Protein AF-A0A920IPU1-F1 (afdb_monomer_lite)

Structure (mmCIF, N/CA/C/O backbone):
data_AF-A0A920IPU1-F1
#
_entry.id   AF-A0A920IPU1-F1
#
loop_
_atom_site.group_PDB
_atom_site.id
_atom_site.type_symbol
_atom_site.label_atom_id
_atom_site.label_alt_id
_atom_site.label_comp_id
_atom_site.label_asym_id
_atom_site.label_entity_id
_atom_site.label_seq_id
_atom_site.pdbx_PDB_ins_code
_atom_site.Cartn_x
_atom_site.Cartn_y
_atom_site.Cartn_z
_atom_site.occupancy
_atom_site.B_iso_or_equiv
_atom_site.auth_seq_id
_atom_site.auth_comp_id
_atom_site.auth_asym_id
_atom_site.auth_atom_id
_atom_site.pdbx_PDB_model_num
ATOM 1 N N . MET A 1 1 ? 48.962 -5.730 -18.424 1.00 58.12 1 MET A N 1
ATOM 2 C CA . MET A 1 1 ? 47.718 -4.936 -18.360 1.00 58.12 1 MET A CA 1
ATOM 3 C C . MET A 1 1 ? 46.679 -5.772 -17.641 1.00 58.12 1 MET A C 1
ATOM 5 O O . MET A 1 1 ? 46.423 -6.883 -18.082 1.00 58.12 1 MET A O 1
ATOM 9 N N . THR A 1 2 ? 46.162 -5.305 -16.509 1.00 68.12 2 THR A N 1
ATOM 10 C CA . THR A 1 2 ? 45.025 -5.943 -15.835 1.00 68.12 2 THR A CA 1
ATOM 11 C C . THR A 1 2 ? 43.755 -5.577 -16.600 1.00 68.12 2 THR A C 1
ATOM 13 O O . THR A 1 2 ? 43.537 -4.409 -16.914 1.00 68.12 2 THR A O 1
ATOM 16 N N . ALA A 1 3 ? 42.945 -6.568 -16.973 1.00 76.31 3 ALA A N 1
ATOM 17 C CA . ALA A 1 3 ? 41.673 -6.309 -17.636 1.00 76.31 3 ALA A CA 1
ATOM 18 C C . ALA A 1 3 ? 40.724 -5.606 -16.651 1.00 76.31 3 ALA A C 1
ATOM 20 O O . ALA A 1 3 ? 40.446 -6.140 -15.579 1.00 76.31 3 ALA A O 1
ATOM 21 N N . SER A 1 4 ? 40.245 -4.410 -17.005 1.00 84.81 4 SER A N 1
ATOM 22 C CA . SER A 1 4 ? 39.184 -3.728 -16.259 1.00 84.81 4 SER A CA 1
ATOM 23 C C . SER A 1 4 ? 37.835 -4.222 -16.765 1.00 84.81 4 SER A C 1
ATOM 25 O O . SER A 1 4 ? 37.535 -4.078 -17.949 1.00 84.81 4 SER A O 1
ATOM 27 N N . ALA A 1 5 ? 37.016 -4.792 -15.882 1.00 87.94 5 ALA A N 1
ATOM 28 C CA . ALA A 1 5 ? 35.623 -5.086 -16.199 1.00 87.94 5 ALA A CA 1
ATOM 29 C C . ALA A 1 5 ? 34.825 -3.778 -16.338 1.00 87.94 5 ALA A C 1
ATOM 31 O O . ALA A 1 5 ? 35.083 -2.809 -1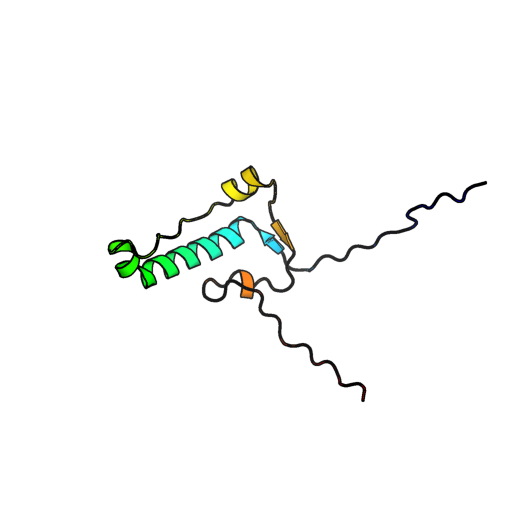5.621 1.00 87.94 5 ALA A O 1
ATOM 32 N N . VAL A 1 6 ? 33.860 -3.760 -17.259 1.00 92.94 6 VAL A N 1
ATOM 33 C CA . VAL A 1 6 ? 32.933 -2.643 -17.486 1.00 92.94 6 VAL A CA 1
ATOM 34 C C . VAL A 1 6 ? 31.519 -3.184 -17.696 1.00 92.94 6 VAL A C 1
ATOM 36 O O . VAL A 1 6 ? 31.345 -4.282 -18.223 1.00 92.94 6 VAL A O 1
ATOM 39 N N . ILE A 1 7 ? 30.504 -2.419 -17.291 1.00 94.19 7 ILE A N 1
ATOM 40 C CA . ILE A 1 7 ? 29.101 -2.728 -17.593 1.00 94.19 7 ILE A CA 1
ATOM 41 C C . ILE A 1 7 ? 28.847 -2.310 -19.044 1.00 94.19 7 ILE A C 1
ATOM 43 O O . ILE A 1 7 ? 28.885 -1.124 -19.359 1.00 94.19 7 ILE A O 1
ATOM 47 N N . THR A 1 8 ? 28.617 -3.277 -19.933 1.00 95.88 8 THR A N 1
ATOM 48 C CA . THR A 1 8 ? 28.424 -3.031 -21.375 1.00 95.88 8 THR A CA 1
ATOM 49 C C . THR A 1 8 ? 26.958 -2.913 -21.790 1.00 95.88 8 THR A C 1
ATOM 51 O O . THR A 1 8 ? 26.679 -2.566 -22.935 1.00 95.88 8 THR A O 1
ATOM 54 N N . GLY A 1 9 ? 26.014 -3.167 -20.880 1.00 96.25 9 GLY A N 1
ATOM 55 C CA . GLY A 1 9 ? 24.589 -3.017 -21.147 1.00 96.25 9 GLY A CA 1
ATOM 56 C C . GLY A 1 9 ? 23.718 -3.251 -19.917 1.00 96.25 9 GLY A C 1
ATOM 57 O O . GLY A 1 9 ? 24.136 -3.885 -18.947 1.00 96.25 9 GLY A O 1
ATOM 58 N N . SER A 1 10 ? 22.494 -2.736 -19.981 1.00 96.88 10 SER A N 1
ATOM 59 C CA . SER A 1 10 ? 21.425 -2.971 -19.013 1.00 96.88 10 SER A CA 1
ATOM 60 C C . SER A 1 10 ? 20.089 -3.130 -19.742 1.00 96.88 10 SER A C 1
ATOM 62 O O . SER A 1 10 ? 19.927 -2.689 -20.880 1.00 96.88 10 SER A O 1
ATOM 64 N N . GLY A 1 11 ? 19.135 -3.787 -19.087 1.00 97.31 11 GLY A N 1
ATOM 65 C CA . GLY A 1 11 ? 17.760 -3.926 -19.553 1.00 97.31 11 GLY A CA 1
ATOM 66 C C . GLY A 1 11 ? 16.796 -3.713 -18.392 1.00 97.31 11 GLY A C 1
ATOM 67 O O . GLY A 1 11 ? 17.126 -4.030 -17.249 1.00 97.31 11 GLY A O 1
ATOM 68 N N . LEU A 1 12 ? 15.621 -3.162 -18.689 1.00 98.06 12 LEU A N 1
ATOM 69 C CA . LEU A 1 12 ? 14.567 -2.899 -17.715 1.00 98.06 12 LEU A CA 1
ATOM 70 C C . LEU A 1 12 ? 13.224 -3.323 -18.304 1.00 98.06 12 LEU A C 1
ATOM 72 O O . LEU A 1 12 ? 12.881 -2.945 -19.422 1.00 98.06 12 LEU A O 1
ATOM 76 N N . PHE A 1 13 ? 12.461 -4.076 -17.522 1.00 97.75 13 PHE A N 1
ATOM 77 C CA . PHE A 1 13 ? 11.050 -4.326 -17.771 1.00 97.75 13 PHE A CA 1
ATOM 78 C C . PHE A 1 13 ? 10.229 -3.659 -16.668 1.00 97.75 13 PHE A C 1
ATOM 80 O O . PHE A 1 13 ? 10.623 -3.663 -15.501 1.00 97.75 13 PHE A O 1
ATOM 87 N N . THR A 1 14 ? 9.083 -3.094 -17.037 1.00 97.75 14 THR A N 1
ATOM 88 C CA . THR A 1 14 ? 8.155 -2.443 -16.113 1.00 97.75 14 THR A CA 1
ATOM 89 C C . THR A 1 14 ? 6.756 -3.007 -16.358 1.00 97.75 14 THR A C 1
ATOM 91 O O . THR A 1 14 ? 6.290 -2.943 -17.497 1.00 97.75 14 THR A O 1
ATOM 94 N N . PRO A 1 15 ? 6.091 -3.580 -15.336 1.00 97.94 15 PRO A N 1
ATOM 95 C CA . PRO A 1 15 ? 4.706 -4.024 -15.454 1.00 97.94 15 PRO A CA 1
ATOM 96 C C . PRO A 1 15 ? 3.777 -2.900 -15.925 1.00 97.94 15 PRO A C 1
ATOM 98 O O . PRO A 1 15 ? 4.021 -1.729 -15.643 1.00 97.94 15 PRO A O 1
ATOM 101 N N . ALA A 1 16 ? 2.700 -3.258 -16.625 1.00 97.88 16 ALA A N 1
ATOM 102 C CA . ALA A 1 16 ? 1.756 -2.277 -17.161 1.00 97.88 16 ALA A CA 1
ATOM 103 C C . ALA A 1 16 ? 0.928 -1.586 -16.065 1.00 97.88 16 ALA A C 1
ATOM 105 O O . ALA A 1 16 ? 0.539 -0.429 -16.216 1.00 97.88 16 ALA A O 1
ATOM 106 N N . GLU A 1 17 ? 0.652 -2.287 -14.964 1.00 98.50 17 GLU A N 1
ATOM 107 C CA . GLU A 1 17 ? -0.164 -1.757 -13.880 1.00 98.50 17 GLU A CA 1
ATOM 108 C C . GLU A 1 17 ? 0.685 -1.037 -12.834 1.00 98.50 17 GLU A C 1
ATOM 110 O O . GLU A 1 17 ? 1.797 -1.445 -12.494 1.00 98.50 17 GLU A O 1
ATOM 115 N N . SER A 1 18 ? 0.120 0.029 -12.274 1.00 98.38 18 SER A N 1
ATOM 116 C CA . SER A 1 18 ? 0.689 0.743 -11.137 1.00 98.38 18 SER A CA 1
ATOM 117 C C . SER A 1 18 ? -0.391 1.098 -10.127 1.00 98.38 18 SER A C 1
ATOM 119 O O . SER A 1 18 ? -1.562 1.247 -10.478 1.00 98.38 18 SER A O 1
ATOM 121 N N . ILE A 1 19 ? 0.018 1.218 -8.869 1.00 98.75 19 ILE A N 1
ATOM 122 C CA . ILE A 1 19 ? -0.824 1.619 -7.747 1.00 98.75 19 ILE A CA 1
ATOM 123 C C . ILE A 1 19 ? -0.286 2.936 -7.192 1.00 98.75 19 ILE A C 1
ATOM 125 O O . ILE A 1 19 ? 0.877 3.004 -6.764 1.00 98.75 19 ILE A O 1
ATOM 129 N N . SER A 1 20 ? -1.117 3.977 -7.176 1.00 98.75 20 SER A N 1
ATOM 130 C CA . SER A 1 20 ? -0.786 5.231 -6.494 1.00 98.75 20 SER A CA 1
ATOM 131 C C . SER A 1 20 ? -0.855 5.066 -4.970 1.00 98.75 20 SER A C 1
ATOM 133 O O . SER A 1 20 ? -1.400 4.086 -4.457 1.00 98.75 20 SER A O 1
ATOM 135 N N . ASN A 1 21 ? -0.267 5.992 -4.211 1.00 98.62 21 ASN A N 1
ATOM 136 C CA . ASN A 1 21 ? -0.421 5.975 -2.755 1.00 98.62 21 ASN A CA 1
ATOM 137 C C . ASN A 1 21 ? -1.883 6.142 -2.330 1.00 98.62 21 ASN A C 1
ATOM 139 O O . ASN A 1 21 ? -2.298 5.515 -1.364 1.00 98.62 21 ASN A O 1
ATOM 143 N N . GLU A 1 22 ? -2.657 6.948 -3.050 1.00 98.75 22 GLU A N 1
ATOM 144 C CA . GLU A 1 22 ? -4.074 7.194 -2.777 1.00 98.75 22 GLU A CA 1
ATOM 145 C C . GLU A 1 22 ? -4.894 5.913 -2.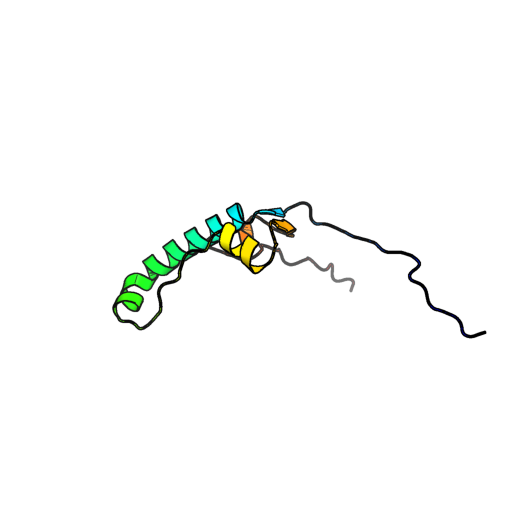941 1.00 98.75 22 GLU A C 1
ATOM 147 O O . GLU A 1 22 ? -5.662 5.571 -2.047 1.00 98.75 22 GLU A O 1
ATOM 152 N N . GLU A 1 23 ? -4.687 5.169 -4.032 1.00 98.69 23 GLU A N 1
ATOM 153 C CA . GLU A 1 23 ? -5.363 3.885 -4.263 1.00 98.69 23 GLU A CA 1
ATOM 154 C C . GLU A 1 23 ? -5.003 2.858 -3.185 1.00 98.69 23 GLU A C 1
ATOM 156 O O . GLU A 1 23 ? -5.880 2.204 -2.621 1.00 98.69 23 GLU A O 1
ATOM 161 N N . LEU A 1 24 ? -3.710 2.751 -2.859 1.00 98.69 24 LEU A N 1
ATOM 162 C CA . LEU A 1 24 ? -3.229 1.815 -1.845 1.00 98.69 24 LEU A CA 1
ATOM 163 C C . LEU A 1 24 ? -3.801 2.132 -0.461 1.00 98.69 24 LEU A C 1
ATOM 165 O O . LEU A 1 24 ? -4.223 1.233 0.262 1.00 98.69 24 LEU A O 1
ATOM 169 N N . VAL A 1 25 ? -3.806 3.411 -0.088 1.00 98.69 25 VAL A N 1
ATOM 170 C CA . VAL A 1 25 ? -4.314 3.871 1.205 1.00 98.69 25 VAL A CA 1
ATOM 171 C C . VAL A 1 25 ? -5.824 3.719 1.283 1.00 98.69 25 VAL A C 1
ATOM 173 O O . VAL A 1 25 ? -6.318 3.318 2.330 1.00 98.69 25 VAL A O 1
ATOM 176 N N . ALA A 1 26 ? -6.557 3.991 0.201 1.00 98.81 26 ALA A N 1
ATOM 177 C CA . ALA A 1 26 ? -7.998 3.770 0.163 1.00 98.81 26 ALA A CA 1
ATOM 178 C C . ALA A 1 26 ? -8.338 2.295 0.431 1.00 98.81 26 ALA A C 1
ATOM 180 O O . ALA A 1 26 ? -9.154 2.011 1.305 1.00 98.81 26 ALA A O 1
ATOM 181 N N . SER A 1 27 ? -7.652 1.365 -0.245 1.00 98.75 27 SER A N 1
ATOM 182 C CA . SER A 1 27 ? -7.806 -0.077 -0.004 1.00 98.75 27 SER A CA 1
ATOM 183 C C . SER A 1 27 ? -7.431 -0.467 1.426 1.00 98.75 27 SER A C 1
ATOM 185 O O . SER A 1 27 ? -8.171 -1.188 2.091 1.00 98.75 27 SER A O 1
ATOM 187 N N . PHE A 1 28 ? -6.292 0.021 1.925 1.00 98.81 28 PHE A N 1
ATOM 188 C CA . PHE A 1 28 ? -5.829 -0.290 3.275 1.00 98.81 28 PHE A CA 1
ATOM 189 C C . PHE A 1 28 ? -6.787 0.229 4.352 1.00 98.81 28 PHE A C 1
ATOM 191 O O . PHE A 1 28 ? -7.091 -0.499 5.289 1.00 98.81 28 PHE A O 1
ATOM 198 N N . ASN A 1 29 ? -7.294 1.455 4.218 1.00 98.81 29 ASN A N 1
ATOM 199 C CA . ASN A 1 29 ? -8.214 2.034 5.195 1.00 98.81 29 ASN A CA 1
ATOM 200 C C . ASN A 1 29 ? -9.569 1.314 5.184 1.00 98.81 29 ASN A C 1
ATOM 202 O O . ASN A 1 29 ? -10.108 1.056 6.254 1.00 98.81 29 ASN A O 1
ATOM 206 N N . ALA A 1 30 ? -10.061 0.901 4.010 1.00 98.81 30 ALA A N 1
ATOM 207 C CA . ALA A 1 30 ? -11.244 0.047 3.921 1.00 98.81 30 ALA A CA 1
ATOM 208 C C . ALA A 1 30 ? -11.032 -1.300 4.638 1.00 98.81 30 ALA A C 1
ATOM 210 O O . ALA A 1 30 ? -11.896 -1.737 5.392 1.00 98.81 30 ALA A O 1
ATOM 211 N N . TRP A 1 31 ? -9.861 -1.928 4.477 1.00 98.81 31 TRP A N 1
ATOM 212 C CA . TRP A 1 31 ? -9.517 -3.144 5.223 1.00 98.81 31 TRP A CA 1
ATOM 213 C C . TRP A 1 31 ? -9.434 -2.897 6.737 1.00 98.81 31 TRP A C 1
ATOM 215 O O . TRP A 1 31 ? -9.914 -3.715 7.518 1.00 98.81 31 TRP A O 1
ATOM 225 N N . VAL A 1 32 ? -8.863 -1.766 7.169 1.00 98.81 32 VAL A N 1
ATOM 226 C CA . VAL A 1 32 ? -8.819 -1.384 8.591 1.00 98.81 32 VAL A CA 1
ATOM 227 C C . VAL A 1 32 ? -10.227 -1.251 9.169 1.00 98.81 32 VAL A C 1
ATOM 229 O O . VAL A 1 32 ? -10.468 -1.730 10.277 1.00 98.81 32 VAL A O 1
ATOM 232 N N . ASP A 1 33 ? -11.149 -0.632 8.431 1.00 98.75 33 ASP A N 1
ATOM 233 C CA . ASP A 1 33 ? -12.538 -0.471 8.865 1.00 98.75 33 ASP A CA 1
ATOM 234 C C . ASP A 1 33 ? -13.229 -1.830 9.038 1.00 98.75 33 ASP A C 1
ATOM 236 O O . ASP A 1 33 ? -13.839 -2.070 10.082 1.00 98.75 33 ASP A O 1
ATOM 240 N N . LEU A 1 34 ? -13.064 -2.741 8.070 1.00 98.69 34 LEU A N 1
ATOM 241 C CA . LEU A 1 34 ? -13.578 -4.114 8.149 1.00 98.69 34 LEU A CA 1
ATOM 242 C C . LEU A 1 34 ? -12.984 -4.866 9.348 1.00 98.69 34 LEU A C 1
ATOM 244 O O . LEU A 1 34 ? -13.720 -5.377 10.190 1.00 98.69 34 LEU A O 1
ATOM 248 N N . TYR A 1 35 ? -11.655 -4.857 9.487 1.00 98.62 35 TYR A N 1
ATOM 249 C CA . TYR A 1 35 ? -10.964 -5.528 10.587 1.00 98.62 35 TYR A CA 1
ATOM 250 C C . TYR A 1 35 ? -11.443 -5.022 11.951 1.00 98.62 35 TYR A C 1
ATOM 252 O O . TYR A 1 35 ? -11.717 -5.815 12.851 1.00 98.62 35 TYR A O 1
ATOM 260 N N . ASN A 1 36 ? -11.536 -3.704 12.129 1.00 98.62 36 ASN A N 1
ATOM 261 C CA . ASN A 1 36 ? -11.931 -3.120 13.406 1.00 98.62 36 ASN A CA 1
ATOM 262 C C . ASN A 1 36 ? -13.404 -3.395 13.735 1.00 98.62 36 ASN A C 1
ATOM 264 O O . ASN A 1 36 ? -13.729 -3.574 14.908 1.00 98.62 36 ASN A O 1
ATOM 268 N N . ALA A 1 37 ? -14.28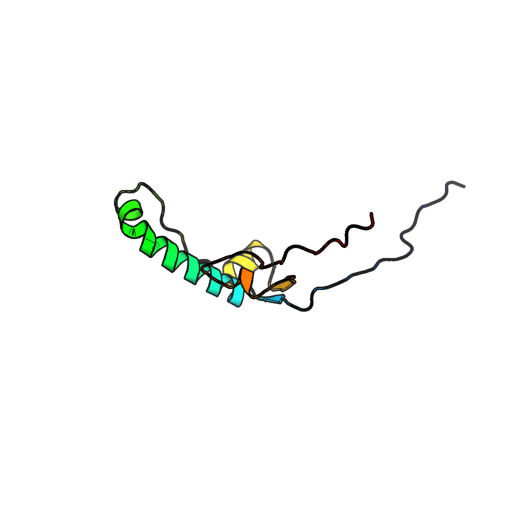4 -3.445 12.730 1.00 98.56 37 ALA A N 1
ATOM 269 C CA . ALA A 1 37 ? -15.678 -3.833 12.922 1.00 98.56 37 ALA A CA 1
ATOM 270 C C . ALA A 1 37 ? -15.786 -5.296 13.387 1.00 98.56 37 ALA A C 1
ATOM 272 O O . ALA A 1 37 ? -16.401 -5.568 14.424 1.00 98.56 37 ALA A O 1
ATOM 273 N N . ASP A 1 38 ? -15.109 -6.207 12.685 1.00 98.38 38 ASP A N 1
ATOM 274 C CA . ASP A 1 38 ? -15.123 -7.646 12.971 1.00 98.38 38 ASP A CA 1
ATOM 275 C C . ASP A 1 38 ? -14.493 -7.988 14.331 1.00 98.38 38 ASP A C 1
ATOM 277 O O . ASP A 1 38 ? -14.901 -8.943 14.988 1.00 98.38 38 ASP A O 1
ATOM 281 N N . ASN A 1 39 ? -13.518 -7.193 14.786 1.00 98.44 39 ASN A N 1
ATOM 282 C CA . ASN A 1 39 ? -12.808 -7.400 16.054 1.00 98.44 39 ASN A CA 1
ATOM 283 C C . ASN A 1 39 ? -13.291 -6.477 17.187 1.00 98.44 39 ASN A C 1
ATOM 285 O O . ASN A 1 39 ? -12.631 -6.383 18.222 1.00 98.44 39 ASN A O 1
ATOM 289 N N . SER A 1 40 ? -14.420 -5.786 17.014 1.00 98.25 40 SER A N 1
ATOM 290 C CA . SER A 1 40 ? -14.879 -4.732 17.933 1.00 98.25 40 SER A CA 1
ATOM 291 C C . SER A 1 40 ? -14.977 -5.172 19.402 1.00 98.25 40 SER A C 1
ATOM 293 O O . SER A 1 40 ? -14.558 -4.429 20.291 1.00 98.25 40 SER A O 1
ATOM 295 N N . GLU A 1 41 ? -15.451 -6.392 19.671 1.00 98.38 41 GLU A N 1
ATOM 296 C CA . GLU A 1 41 ? -15.537 -6.946 21.031 1.00 98.38 41 GLU A CA 1
ATOM 297 C C . GLU A 1 41 ? -14.155 -7.214 21.645 1.00 98.38 41 GLU A C 1
ATOM 299 O O . GLU A 1 41 ? -13.890 -6.804 22.775 1.00 98.38 41 GLU A O 1
ATOM 304 N N . ALA A 1 42 ? -13.250 -7.844 20.892 1.00 98.31 42 ALA A N 1
ATOM 305 C CA . ALA A 1 42 ? -11.889 -8.133 21.343 1.00 98.31 42 ALA A CA 1
ATOM 306 C C . ALA A 1 42 ? -11.074 -6.845 21.563 1.00 98.31 42 ALA A C 1
ATOM 308 O O . ALA A 1 42 ? -10.272 -6.762 22.493 1.00 98.31 42 ALA A O 1
ATOM 309 N N . ILE A 1 43 ? -11.321 -5.811 20.750 1.00 98.50 43 ILE A N 1
ATOM 310 C CA . ILE A 1 43 ? -10.748 -4.472 20.938 1.00 98.50 43 ILE A CA 1
ATOM 311 C C . ILE A 1 43 ? -11.266 -3.846 22.238 1.00 98.50 43 ILE A C 1
ATOM 313 O O . ILE A 1 43 ? -10.479 -3.312 23.017 1.00 98.50 43 ILE A O 1
ATOM 317 N N . ALA A 1 44 ? -12.573 -3.931 22.506 1.00 98.00 44 ALA A N 1
ATOM 318 C CA . ALA A 1 44 ? -13.167 -3.398 23.733 1.00 98.00 44 ALA A CA 1
ATOM 319 C C . ALA A 1 44 ? -12.683 -4.133 24.996 1.00 98.00 44 ALA A C 1
ATOM 321 O O . ALA A 1 44 ? -12.549 -3.512 26.052 1.00 98.00 44 ALA A O 1
ATOM 322 N N . ALA A 1 45 ? -12.393 -5.433 24.884 1.00 98.06 45 ALA A N 1
ATOM 323 C CA . ALA A 1 45 ? -11.795 -6.238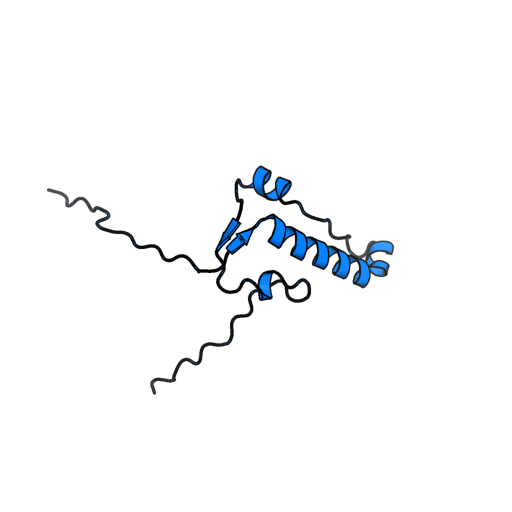 25.948 1.00 98.06 45 ALA A CA 1
ATOM 324 C C . ALA A 1 45 ? -10.291 -5.961 26.154 1.00 98.06 45 ALA A C 1
ATOM 326 O O . ALA A 1 45 ? -9.754 -6.275 27.215 1.00 98.06 45 ALA A O 1
ATOM 327 N N . GLY A 1 46 ? -9.621 -5.343 25.174 1.00 97.88 46 GLY A N 1
ATOM 328 C CA . GLY A 1 46 ? -8.179 -5.086 25.195 1.00 97.88 46 GLY A CA 1
ATOM 329 C C . GLY A 1 46 ? -7.319 -6.280 24.769 1.00 97.88 46 GLY A C 1
ATOM 330 O O . GLY A 1 46 ? -6.103 -6.239 24.948 1.00 97.88 46 GLY A O 1
ATOM 331 N N . ASP A 1 47 ? -7.926 -7.322 24.197 1.00 98.12 47 ASP A N 1
ATOM 332 C CA . ASP A 1 47 ? -7.224 -8.524 23.731 1.00 98.12 47 ASP A CA 1
ATOM 333 C C . ASP A 1 47 ? -6.456 -8.270 22.428 1.00 98.12 47 ASP A C 1
ATOM 335 O O . ASP A 1 47 ? -5.409 -8.873 22.179 1.00 98.12 47 ASP A O 1
ATOM 339 N N . VAL A 1 48 ? -6.969 -7.364 21.588 1.00 97.94 48 VAL A N 1
ATOM 340 C CA . VAL A 1 48 ? -6.324 -6.943 20.339 1.00 97.94 48 VAL A CA 1
ATOM 341 C C . VAL A 1 48 ? -6.365 -5.427 20.186 1.00 97.94 48 VAL A C 1
ATOM 343 O O . VAL A 1 48 ? -7.330 -4.766 20.560 1.00 97.94 48 VAL A O 1
ATOM 346 N N . GLU A 1 49 ? -5.318 -4.860 19.594 1.00 98.19 49 GLU A N 1
ATOM 347 C CA . GLU A 1 49 ? -5.276 -3.430 19.292 1.00 98.19 49 GLU A CA 1
ATOM 348 C C . GLU A 1 49 ? -6.059 -3.102 18.015 1.00 98.19 49 GLU A C 1
ATOM 350 O O . GLU A 1 49 ? -5.955 -3.802 16.999 1.00 98.19 49 GLU A O 1
ATOM 355 N N . ALA A 1 50 ? -6.789 -1.984 18.050 1.00 98.38 50 ALA A N 1
ATOM 356 C CA . ALA A 1 50 ? -7.426 -1.419 16.868 1.00 98.38 50 ALA A CA 1
ATOM 357 C C . ALA A 1 50 ? -6.374 -1.016 15.827 1.00 98.38 50 ALA A C 1
ATOM 359 O O . ALA A 1 50 ? -5.353 -0.399 16.144 1.00 98.38 50 ALA A O 1
ATOM 360 N N . LYS A 1 51 ? -6.638 -1.330 14.560 1.00 98.38 51 LYS A N 1
ATOM 361 C CA . LYS A 1 51 ? -5.795 -0.887 13.450 1.00 98.38 51 LYS A CA 1
ATOM 362 C C . LYS A 1 51 ? -6.050 0.586 13.157 1.00 98.38 51 LYS A C 1
ATOM 364 O O . LYS A 1 51 ? -7.171 1.075 13.284 1.00 98.38 51 LYS A O 1
ATOM 369 N N . THR A 1 52 ? -5.000 1.289 12.751 1.00 98.44 52 THR A N 1
ATOM 370 C CA . THR A 1 52 ? -5.048 2.711 12.412 1.00 98.44 52 THR A CA 1
ATOM 371 C C . THR A 1 52 ? -5.009 2.909 10.905 1.00 98.44 52 THR A C 1
ATOM 373 O O . THR A 1 52 ? -4.372 2.150 10.175 1.00 98.44 52 THR A O 1
ATOM 376 N N . HIS A 1 53 ? -5.689 3.952 10.436 1.00 98.62 53 HIS A N 1
ATOM 377 C CA . HIS A 1 53 ? -5.630 4.361 9.037 1.00 98.62 53 HIS A CA 1
ATOM 378 C C . HIS A 1 53 ? -4.243 4.875 8.649 1.00 98.62 53 HIS A C 1
ATOM 380 O O . HIS A 1 53 ? -3.500 5.428 9.461 1.00 98.62 53 HIS A O 1
ATOM 386 N N . SER A 1 54 ? -3.937 4.738 7.364 1.00 98.19 54 SER A N 1
ATOM 387 C CA . SER A 1 54 ? -2.773 5.332 6.715 1.00 98.19 54 SER A CA 1
ATOM 388 C C . SER A 1 54 ? -3.166 6.576 5.907 1.00 98.19 54 SER A C 1
ATOM 390 O O . SER A 1 54 ? -4.343 6.917 5.766 1.00 98.19 54 SER A O 1
ATOM 392 N N . SER A 1 55 ? -2.167 7.275 5.366 1.00 98.44 55 SER A N 1
ATOM 393 C CA . SER A 1 55 ? -2.349 8.417 4.465 1.00 98.44 55 SER A CA 1
ATOM 394 C C . SER A 1 55 ? -1.281 8.437 3.372 1.00 98.44 55 SER A C 1
ATOM 396 O O . SER A 1 55 ? -0.144 8.012 3.591 1.00 98.44 55 SER A O 1
ATOM 398 N N . ALA A 1 56 ? -1.627 8.955 2.190 1.00 98.19 56 ALA A N 1
ATOM 399 C CA . ALA A 1 56 ? -0.669 9.091 1.091 1.00 98.19 56 ALA A CA 1
ATOM 400 C C . ALA A 1 56 ? 0.493 10.026 1.475 1.00 98.19 56 ALA A C 1
ATOM 402 O O . ALA A 1 56 ? 1.655 9.719 1.212 1.00 98.19 56 ALA A O 1
ATOM 403 N N . ASP A 1 57 ? 0.170 11.101 2.198 1.00 97.88 57 ASP A N 1
ATOM 404 C CA . ASP A 1 57 ? 1.109 12.042 2.808 1.00 97.88 57 ASP A CA 1
ATOM 405 C C . ASP A 1 57 ? 2.138 11.360 3.712 1.00 97.88 57 ASP A C 1
ATOM 407 O O . ASP A 1 57 ? 3.327 11.674 3.648 1.00 97.88 57 ASP A O 1
ATOM 411 N N . PHE A 1 58 ? 1.689 10.433 4.565 1.00 97.88 58 PHE A N 1
ATOM 412 C CA . PHE A 1 58 ? 2.576 9.674 5.442 1.00 97.88 58 PHE A CA 1
ATOM 413 C C . PHE A 1 58 ? 3.561 8.830 4.630 1.00 97.88 58 PHE A C 1
ATOM 415 O O . PHE A 1 58 ? 4.761 8.878 4.895 1.00 97.88 58 PHE A O 1
ATOM 422 N N . ILE A 1 59 ? 3.077 8.115 3.609 1.00 97.88 59 ILE A N 1
ATOM 423 C CA . ILE A 1 59 ? 3.923 7.276 2.748 1.00 97.88 59 ILE A CA 1
ATOM 424 C C . ILE A 1 59 ? 4.967 8.130 2.021 1.00 97.88 59 ILE A C 1
ATOM 426 O O . ILE A 1 59 ? 6.153 7.784 2.026 1.00 97.88 59 ILE A O 1
ATOM 430 N N . GLU A 1 60 ? 4.553 9.255 1.433 1.00 97.69 60 GLU A N 1
ATOM 431 C CA . GLU A 1 60 ? 5.471 10.143 0.719 1.00 97.69 60 GLU A CA 1
ATOM 432 C C . GLU A 1 60 ? 6.511 10.753 1.669 1.00 97.69 60 GLU A C 1
ATOM 434 O O . GLU A 1 60 ? 7.703 10.698 1.379 1.00 97.69 60 GLU A O 1
ATOM 439 N N . LYS A 1 61 ? 6.102 11.270 2.834 1.00 96.94 61 LYS A N 1
ATOM 440 C CA . LYS A 1 61 ? 7.028 11.870 3.812 1.00 96.94 61 LYS A CA 1
ATOM 441 C C . LYS A 1 61 ? 8.020 10.857 4.384 1.00 96.94 61 LYS A C 1
ATOM 443 O O . LYS A 1 61 ? 9.170 11.210 4.626 1.00 96.94 61 LYS A O 1
ATOM 448 N N . ALA A 1 62 ? 7.589 9.615 4.602 1.00 97.62 62 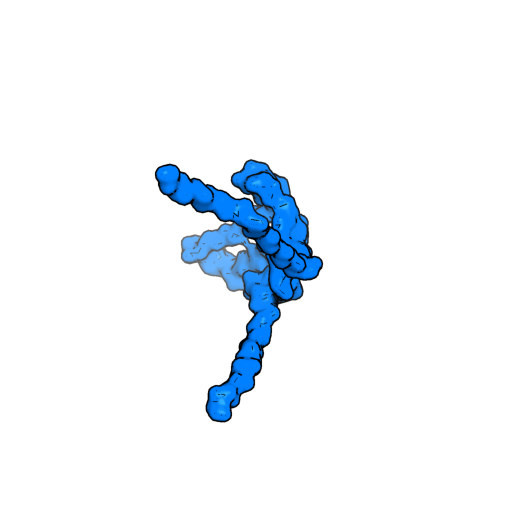ALA A N 1
ATOM 449 C CA . ALA A 1 62 ? 8.426 8.578 5.199 1.00 97.62 62 ALA A CA 1
ATOM 450 C C . ALA A 1 62 ? 9.424 7.951 4.211 1.00 97.62 62 ALA A C 1
ATOM 452 O O . ALA A 1 62 ? 10.478 7.481 4.636 1.00 97.62 62 ALA A O 1
ATOM 453 N N . SER A 1 63 ? 9.101 7.908 2.913 1.00 97.56 63 SER A N 1
ATOM 454 C CA . SER A 1 63 ? 9.867 7.114 1.934 1.00 97.56 63 SER A CA 1
ATOM 455 C C . SER A 1 63 ? 10.214 7.826 0.624 1.00 97.56 63 SER A C 1
ATOM 457 O O . SER A 1 63 ? 11.059 7.343 -0.126 1.00 97.56 63 SER A O 1
ATOM 459 N N . GLY A 1 64 ? 9.545 8.933 0.301 1.00 97.88 64 GLY A N 1
ATOM 460 C CA . GLY A 1 64 ? 9.585 9.564 -1.021 1.00 97.88 64 GLY A CA 1
ATOM 461 C C . GLY A 1 64 ? 8.844 8.789 -2.121 1.00 97.88 64 GLY A C 1
ATOM 462 O O . GLY A 1 64 ? 8.794 9.251 -3.261 1.00 97.88 64 GLY A O 1
ATOM 463 N N . ILE A 1 65 ? 8.259 7.624 -1.816 1.00 98.06 65 ILE A N 1
ATOM 464 C CA . ILE A 1 65 ? 7.523 6.802 -2.784 1.00 98.06 65 ILE A CA 1
ATOM 465 C C . ILE A 1 65 ? 6.163 7.439 -3.058 1.00 98.06 65 ILE A C 1
ATOM 467 O O . ILE A 1 65 ? 5.431 7.765 -2.127 1.00 98.06 65 ILE A O 1
ATOM 471 N N . LYS A 1 66 ? 5.804 7.547 -4.342 1.00 97.50 66 LYS A N 1
ATOM 472 C CA . LYS A 1 66 ? 4.508 8.077 -4.811 1.00 97.50 66 LYS A CA 1
ATOM 473 C C . LYS A 1 66 ? 3.624 7.013 -5.465 1.00 97.50 66 LYS A C 1
ATOM 475 O O . LYS A 1 66 ? 2.400 7.079 -5.399 1.00 97.50 66 LYS A O 1
ATOM 480 N N . SER A 1 67 ? 4.240 6.014 -6.092 1.00 98.06 67 SER A N 1
ATOM 481 C CA . SER A 1 67 ? 3.558 4.894 -6.738 1.00 98.06 67 SER A CA 1
ATOM 482 C C . SER A 1 67 ? 4.483 3.681 -6.833 1.00 98.06 67 SER A C 1
ATOM 484 O O . SER A 1 67 ? 5.691 3.782 -6.604 1.00 98.06 67 SER A O 1
ATOM 486 N N . ARG A 1 68 ? 3.909 2.523 -7.165 1.00 98.50 68 ARG A N 1
ATOM 487 C CA . ARG A 1 68 ? 4.651 1.293 -7.466 1.00 98.50 68 ARG A CA 1
ATOM 488 C C . ARG A 1 68 ? 4.012 0.545 -8.628 1.00 98.50 68 ARG A C 1
ATOM 490 O O . ARG A 1 68 ? 2.788 0.538 -8.735 1.00 98.50 68 ARG A O 1
ATOM 497 N N . TYR A 1 69 ? 4.831 -0.090 -9.463 1.00 98.62 69 TYR A N 1
ATOM 498 C CA . TYR A 1 69 ? 4.354 -1.012 -10.494 1.00 98.62 69 TYR A CA 1
ATOM 499 C C . TYR A 1 69 ? 4.080 -2.388 -9.893 1.00 98.62 69 TYR A C 1
ATOM 501 O O . TYR A 1 69 ? 4.822 -2.841 -9.021 1.00 98.62 69 TYR A O 1
ATOM 509 N N . VAL A 1 70 ? 3.019 -3.042 -10.356 1.00 98.44 70 VAL A N 1
ATOM 510 C CA . VAL A 1 70 ? 2.556 -4.333 -9.836 1.00 98.44 70 VAL A CA 1
ATOM 511 C C . VAL A 1 70 ? 2.152 -5.261 -10.977 1.00 98.44 70 VAL A C 1
ATOM 513 O O . VAL A 1 70 ? 1.831 -4.809 -12.070 1.00 98.44 70 VAL A O 1
ATOM 516 N N . ILE A 1 71 ? 2.198 -6.570 -10.729 1.00 97.88 71 ILE A N 1
ATOM 517 C CA . ILE A 1 71 ? 1.799 -7.590 -11.714 1.00 97.88 71 ILE A CA 1
ATOM 518 C C . ILE A 1 71 ? 0.277 -7.764 -11.768 1.00 97.88 71 ILE A C 1
ATOM 520 O O . ILE A 1 71 ? -0.265 -8.034 -12.834 1.00 97.88 71 ILE A O 1
ATOM 524 N N . ASN A 1 72 ? -0.392 -7.635 -10.622 1.00 98.12 72 ASN A N 1
ATOM 525 C CA . ASN A 1 72 ? -1.841 -7.726 -10.498 1.00 98.12 72 ASN A CA 1
ATOM 526 C C . ASN A 1 72 ? -2.308 -6.680 -9.483 1.00 98.12 72 ASN A C 1
ATOM 528 O O . ASN A 1 72 ? -2.032 -6.790 -8.288 1.00 98.12 72 ASN A O 1
ATOM 532 N N . LYS A 1 73 ? -2.976 -5.645 -9.978 1.00 98.50 73 LYS A N 1
ATOM 533 C CA . LYS A 1 73 ? -3.496 -4.522 -9.203 1.00 98.50 73 LYS A CA 1
ATOM 534 C C . LYS A 1 73 ? -4.782 -4.881 -8.477 1.00 98.50 73 LYS A C 1
ATOM 536 O O . LYS A 1 73 ? -4.929 -4.520 -7.314 1.00 98.50 73 LYS A O 1
ATOM 541 N N . ALA A 1 74 ? -5.675 -5.607 -9.149 1.00 98.25 74 ALA A N 1
ATOM 542 C CA . ALA A 1 74 ? -7.000 -5.934 -8.633 1.00 98.25 74 ALA A CA 1
ATOM 543 C C . ALA A 1 74 ? -6.941 -6.653 -7.277 1.00 98.25 74 ALA A C 1
ATOM 545 O O . ALA A 1 74 ? -7.580 -6.203 -6.336 1.00 98.25 74 ALA A O 1
ATOM 546 N N . GLY A 1 75 ? -6.117 -7.697 -7.137 1.00 98.25 75 GLY A N 1
ATOM 547 C CA . GLY A 1 75 ? -6.036 -8.443 -5.881 1.00 98.25 75 GLY A CA 1
ATOM 548 C C . GLY A 1 75 ? -5.353 -7.680 -4.742 1.00 98.25 75 GLY A C 1
ATOM 549 O O . GLY A 1 75 ? -5.687 -7.882 -3.578 1.00 98.25 75 GLY A O 1
ATOM 550 N N . ILE A 1 76 ? -4.413 -6.781 -5.060 1.00 98.62 76 ILE A N 1
ATOM 551 C CA . ILE A 1 76 ? -3.767 -5.927 -4.050 1.00 98.62 76 ILE A CA 1
ATOM 552 C C . ILE A 1 76 ? -4.752 -4.890 -3.499 1.00 98.62 76 ILE A C 1
ATOM 554 O O . ILE A 1 76 ? -4.696 -4.590 -2.311 1.00 98.62 76 ILE A O 1
ATOM 558 N N . LEU A 1 77 ? -5.601 -4.320 -4.360 1.00 98.75 77 LEU A N 1
ATOM 559 C CA . LEU A 1 77 ? -6.544 -3.256 -3.997 1.00 98.75 77 LEU A CA 1
ATOM 560 C C . LEU A 1 77 ? -7.902 -3.761 -3.496 1.00 98.75 77 LEU A C 1
ATOM 562 O O . LEU A 1 77 ? -8.784 -2.949 -3.226 1.00 98.75 77 LEU A O 1
ATOM 566 N N . ASP A 1 78 ? -8.087 -5.074 -3.413 1.00 98.69 78 ASP A N 1
ATOM 567 C CA . ASP A 1 78 ? -9.274 -5.686 -2.832 1.00 98.69 78 ASP A CA 1
ATOM 568 C C . ASP A 1 78 ? -9.111 -5.769 -1.300 1.00 98.69 78 ASP A C 1
ATOM 570 O O . ASP A 1 78 ? -8.253 -6.525 -0.834 1.00 98.69 78 ASP A O 1
ATOM 574 N N . PRO A 1 79 ? -9.913 -5.032 -0.502 1.00 98.56 79 PRO A N 1
ATOM 575 C CA . PRO A 1 79 ? -9.814 -5.033 0.956 1.00 98.56 79 PRO A CA 1
ATOM 576 C C . PRO A 1 79 ? -10.065 -6.396 1.605 1.00 98.56 79 PRO A C 1
ATOM 578 O O . PRO A 1 79 ? -9.584 -6.626 2.709 1.00 98.56 79 PRO A O 1
ATOM 581 N N . GLU A 1 80 ? -10.781 -7.310 0.949 1.00 98.19 80 GLU A N 1
ATOM 582 C CA . GLU A 1 80 ? -11.033 -8.657 1.480 1.00 98.19 80 GLU A CA 1
ATOM 583 C C . GLU A 1 80 ? -9.884 -9.631 1.160 1.00 98.19 80 GLU A C 1
ATOM 585 O O . GLU A 1 80 ? -9.792 -10.710 1.751 1.00 98.19 80 GLU A O 1
ATOM 590 N N . ARG A 1 81 ? -8.969 -9.244 0.259 1.00 98.12 81 ARG A N 1
ATOM 591 C CA . ARG A 1 81 ? -7.851 -10.074 -0.211 1.00 98.12 81 ARG A CA 1
ATOM 592 C C . ARG A 1 81 ? -6.476 -9.528 0.175 1.00 98.12 81 ARG A C 1
ATOM 594 O O . ARG A 1 81 ? -5.654 -10.274 0.702 1.00 98.12 81 ARG A O 1
ATOM 601 N N . MET A 1 82 ? -6.202 -8.257 -0.119 1.00 98.06 82 MET A N 1
ATOM 602 C CA . MET A 1 82 ? -4.969 -7.525 0.212 1.00 98.06 82 MET A CA 1
ATOM 603 C C . MET A 1 82 ? -3.659 -8.172 -0.300 1.00 98.06 82 MET A C 1
ATOM 605 O O . MET A 1 82 ? -2.582 -7.961 0.263 1.00 98.06 82 MET A O 1
ATOM 609 N N . VAL A 1 83 ? -3.718 -8.967 -1.377 1.00 98.06 83 VAL A N 1
ATOM 610 C CA . VAL A 1 83 ? -2.571 -9.694 -1.960 1.00 98.06 83 VAL A CA 1
ATOM 611 C C . VAL A 1 83 ? -2.808 -9.972 -3.454 1.00 98.06 83 VAL A C 1
ATOM 613 O O . VAL A 1 83 ? -3.950 -10.222 -3.840 1.00 98.06 83 VAL A O 1
ATOM 616 N N . PRO A 1 84 ? -1.779 -9.982 -4.332 1.00 98.06 84 PRO A N 1
ATOM 617 C CA . PRO A 1 84 ? -1.972 -10.272 -5.753 1.00 98.06 84 PRO A CA 1
ATOM 618 C C . PRO A 1 84 ? -2.766 -11.556 -6.019 1.00 98.06 84 PRO A C 1
ATOM 620 O O . PRO A 1 84 ? -2.609 -12.573 -5.335 1.00 98.06 84 PRO A O 1
ATOM 623 N N . GLU A 1 85 ? -3.593 -11.533 -7.055 1.00 96.12 85 GLU A N 1
ATOM 624 C CA . GLU A 1 85 ? -4.176 -12.732 -7.646 1.00 96.12 85 GLU A CA 1
ATOM 625 C C . GLU A 1 85 ? -3.307 -13.198 -8.812 1.00 96.12 85 GLU A C 1
ATOM 627 O O . GLU A 1 85 ? -3.297 -12.601 -9.888 1.00 96.12 85 GLU A O 1
ATOM 632 N N . ILE A 1 86 ? -2.522 -14.248 -8.568 1.00 95.12 86 ILE A N 1
ATOM 633 C CA . ILE A 1 86 ? -1.633 -14.850 -9.562 1.00 95.12 86 ILE A CA 1
ATOM 634 C C . ILE A 1 86 ? -2.028 -16.323 -9.685 1.00 95.12 86 ILE A C 1
ATOM 636 O O . ILE A 1 86 ? -1.788 -17.087 -8.748 1.00 95.12 86 ILE A O 1
ATOM 640 N N . PRO A 1 87 ? -2.650 -16.727 -10.805 1.00 92.25 87 PRO A N 1
ATOM 641 C CA . PRO A 1 87 ? -2.959 -18.125 -11.064 1.00 92.25 87 PRO A CA 1
ATOM 642 C C . PRO A 1 87 ? -1.693 -18.987 -11.081 1.00 92.25 87 PRO A C 1
ATOM 644 O O . PRO A 1 87 ? -0.620 -18.525 -11.479 1.00 92.25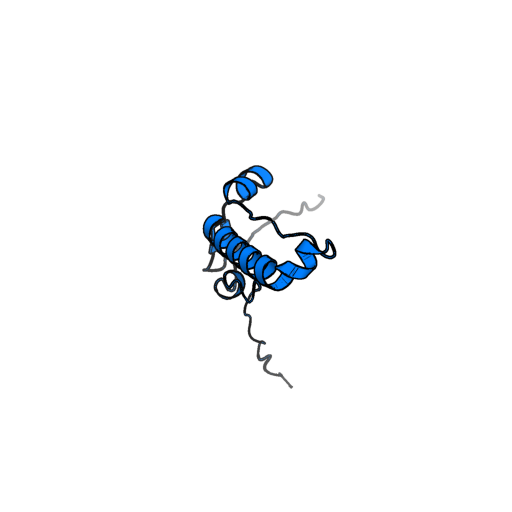 87 PRO A O 1
ATOM 647 N N . GLU A 1 88 ? -1.822 -20.256 -10.692 1.00 92.25 88 GLU A N 1
ATOM 648 C CA . GLU A 1 88 ? -0.740 -21.222 -10.862 1.00 92.25 88 GLU A CA 1
ATOM 649 C C . GLU A 1 88 ? -0.367 -21.314 -12.348 1.00 92.25 88 GLU A C 1
ATOM 651 O O . GLU A 1 88 ? -1.223 -21.468 -13.223 1.00 92.25 88 GLU A O 1
ATOM 656 N N . SER A 1 89 ? 0.927 -21.199 -12.646 1.00 83.81 89 SER A N 1
ATOM 657 C CA . SER A 1 89 ? 1.405 -21.404 -14.007 1.00 83.81 89 SER A CA 1
ATOM 658 C C . SER A 1 89 ? 1.302 -22.886 -14.347 1.00 83.81 89 SER A C 1
ATOM 660 O O . SER A 1 89 ? 1.916 -23.720 -13.676 1.00 83.81 89 SER A O 1
ATOM 662 N N . ILE A 1 90 ? 0.592 -23.220 -15.428 1.00 71.12 90 ILE A N 1
ATOM 663 C CA . ILE A 1 90 ? 0.744 -24.524 -16.070 1.00 71.12 90 ILE A CA 1
ATOM 664 C C . ILE A 1 90 ? 2.170 -24.625 -16.606 1.00 71.12 90 ILE A C 1
ATOM 666 O O . ILE A 1 90 ? 2.475 -24.269 -17.742 1.00 71.12 90 ILE A O 1
ATOM 670 N N . THR A 1 91 ? 3.081 -25.137 -15.788 1.00 58.03 91 THR A N 1
ATOM 671 C CA . THR A 1 91 ? 4.327 -25.654 -16.335 1.00 58.03 91 THR A CA 1
ATOM 672 C C . THR A 1 91 ? 3.919 -26.872 -17.150 1.00 58.03 91 THR A C 1
ATOM 674 O O . THR A 1 91 ? 3.608 -27.919 -16.585 1.00 58.03 91 THR A O 1
ATOM 677 N N . THR A 1 92 ? 3.855 -26.736 -18.478 1.00 54.34 92 THR A N 1
ATOM 678 C CA . THR A 1 92 ? 3.834 -27.888 -19.379 1.00 54.34 92 THR A CA 1
ATOM 679 C C . THR A 1 92 ? 4.983 -28.786 -18.941 1.00 54.34 92 THR A C 1
ATOM 681 O O . THR A 1 92 ? 6.149 -28.437 -19.140 1.00 54.34 92 THR A O 1
ATOM 684 N N . ASN A 1 93 ? 4.652 -29.896 -18.276 1.00 49.72 93 ASN A N 1
ATOM 685 C CA . ASN A 1 93 ? 5.578 -30.970 -17.959 1.00 49.72 93 ASN A CA 1
ATOM 686 C C . ASN A 1 93 ? 6.197 -31.405 -19.290 1.00 49.72 93 ASN A C 1
ATOM 688 O O . ASN A 1 93 ? 5.584 -32.162 -20.038 1.00 49.72 93 ASN A O 1
ATOM 692 N N . HIS A 1 94 ? 7.390 -30.904 -19.600 1.00 53.09 94 HIS A N 1
ATOM 693 C CA . HIS A 1 94 ? 8.236 -31.463 -20.644 1.00 53.09 94 HIS A CA 1
ATOM 694 C C . HIS A 1 94 ? 8.844 -32.752 -20.075 1.00 53.09 94 HIS A C 1
ATOM 696 O O . HIS A 1 94 ? 10.018 -32.784 -19.709 1.00 53.09 94 HIS A O 1
ATOM 702 N N . ARG A 1 95 ? 7.997 -33.773 -19.898 1.00 46.22 95 ARG A N 1
ATOM 703 C CA . ARG A 1 95 ? 8.450 -35.162 -19.813 1.00 46.22 95 ARG A CA 1
ATOM 704 C C . ARG A 1 95 ? 8.704 -35.690 -21.213 1.00 46.22 95 ARG A C 1
ATOM 706 O O . ARG A 1 95 ? 7.918 -35.324 -22.114 1.00 46.22 95 ARG A O 1
#

pLDDT: mean 93.86, std 11.79, range [46.22, 98.81]

Foldseek 3Di:
DDDDDDDPDDDDDFAPDKDFLVLLQVLVVVLLVVVCVVCVVCCVVVVDPRDDGDDCVNVCVVPVDGMGTDNADVQCSHSVRNDHDDDDDPPPPPD

Radius of gyration: 20.95 Å; chains: 1; bounding box: 63×47×47 Å

Secondary structure (DSSP, 8-state):
-PPPP----------SEEEEHHHHHHHHHHHHHHHHHHTHHHHHHTSSPPP----HHHHHHHH---EEEES-HHHHS-TTT-S---PPP------

Sequence (95 aa):
MTASAVITGSGLFTPAESISNEELVASFNAWVDLYNADNSEAIAAGDVEAKTHSSADFIEKASGIKSRYVINKAGILDPERMVPEIPESITTNHR